Protein AF-A0A4W5LUG4-F1 (afdb_monomer_lite)

pLDDT: mean 84.2, std 8.23, range [51.06, 95.25]

InterPro domains:
  IPR032098 Acyltransferase, C-terminal domain [PF16076] (2-65)

Organism: NCBI:txid62062

Foldseek 3Di:
DDDDDDDDDDPVPQDPDPVVNVVVVVVVVVVVVVQVVVCVVPVDGPDDDDDDDDDCVVVVVVVVVVCVVCVVVVVLVVCCVVVVDVVSVVVVVVCVVVVD

Sequence (100 aa):
MADMKIRRFPVEEIPEDEKECANWLHKLYQEKDALQEHYHKEGTFPGTTITPPRRLWTLLNFLFWATLLLSPLINFACGVVVSGSPLLILGFSLFLIIGE

Structure (mmCIF, N/CA/C/O backbone):
data_AF-A0A4W5LUG4-F1
#
_entry.id   AF-A0A4W5LUG4-F1
#
loop_
_atom_site.group_PDB
_atom_site.id
_atom_site.type_symbol
_atom_site.label_atom_id
_atom_site.label_alt_id
_atom_site.label_comp_id
_atom_site.label_asym_id
_atom_site.label_entity_id
_atom_site.label_seq_id
_atom_site.pdbx_PDB_ins_code
_atom_site.Cartn_x
_atom_site.Cartn_y
_atom_site.Cartn_z
_atom_site.occupancy
_atom_site.B_iso_or_equiv
_atom_site.auth_seq_id
_atom_site.auth_comp_id
_atom_site.auth_asym_id
_atom_site.auth_atom_id
_atom_site.pdbx_PDB_model_num
ATOM 1 N N . MET A 1 1 ? 4.796 -8.876 1.892 1.00 54.28 1 MET A N 1
ATOM 2 C CA . MET A 1 1 ? 3.405 -9.337 2.082 1.00 54.28 1 MET A CA 1
ATOM 3 C C . MET A 1 1 ? 2.710 -8.225 2.848 1.00 54.28 1 MET A C 1
ATOM 5 O O . MET A 1 1 ? 3.318 -7.737 3.789 1.00 54.28 1 MET A O 1
ATOM 9 N N . ALA A 1 2 ? 1.566 -7.725 2.386 1.00 68.56 2 ALA A N 1
ATOM 10 C CA . ALA A 1 2 ? 0.804 -6.725 3.131 1.00 68.56 2 ALA A CA 1
ATOM 11 C C . ALA A 1 2 ? -0.422 -7.432 3.701 1.00 68.56 2 ALA A C 1
ATOM 13 O O . ALA A 1 2 ? -1.308 -7.821 2.940 1.00 68.56 2 ALA A O 1
ATOM 14 N N . ASP A 1 3 ? -0.430 -7.641 5.012 1.00 76.56 3 ASP A N 1
ATOM 15 C CA . ASP A 1 3 ? -1.522 -8.295 5.721 1.00 76.56 3 ASP A CA 1
ATOM 16 C C . ASP A 1 3 ? -2.429 -7.227 6.337 1.00 76.56 3 ASP A C 1
ATOM 18 O O . ASP A 1 3 ? -1.960 -6.231 6.887 1.00 76.56 3 ASP A O 1
ATOM 22 N N . MET A 1 4 ? -3.744 -7.397 6.197 1.00 80.38 4 MET A N 1
ATOM 23 C CA . MET A 1 4 ? -4.731 -6.411 6.637 1.00 80.38 4 MET A CA 1
ATOM 24 C C . MET A 1 4 ? -5.871 -7.104 7.378 1.00 80.38 4 MET A C 1
ATOM 26 O O . MET A 1 4 ? -6.551 -7.968 6.823 1.00 80.38 4 MET A O 1
ATOM 30 N N . LYS A 1 5 ? -6.121 -6.689 8.623 1.00 82.50 5 LYS A N 1
ATOM 31 C CA . LYS A 1 5 ? -7.293 -7.114 9.393 1.00 82.50 5 LYS A CA 1
ATOM 32 C C . LYS A 1 5 ? -8.461 -6.170 9.104 1.00 82.50 5 LYS A C 1
ATOM 34 O O . LYS A 1 5 ? -8.413 -4.995 9.455 1.00 82.50 5 LYS A O 1
ATOM 39 N N . ILE A 1 6 ? -9.524 -6.690 8.493 1.00 82.94 6 ILE A N 1
ATOM 40 C CA . ILE A 1 6 ? -10.744 -5.928 8.190 1.00 82.94 6 ILE A CA 1
ATOM 41 C C . ILE A 1 6 ? -11.879 -6.420 9.097 1.00 82.94 6 ILE A C 1
ATOM 43 O O . ILE A 1 6 ? -12.176 -7.614 9.128 1.00 82.94 6 ILE A O 1
ATOM 47 N N . ARG A 1 7 ? -12.528 -5.496 9.817 1.00 86.75 7 ARG A N 1
ATOM 48 C CA . ARG A 1 7 ? -13.745 -5.723 10.619 1.00 86.75 7 ARG A CA 1
ATOM 49 C C . ARG A 1 7 ? -14.799 -4.702 10.194 1.00 86.75 7 ARG A C 1
ATOM 51 O O . ARG A 1 7 ? -14.476 -3.530 10.027 1.00 86.75 7 ARG A O 1
ATOM 58 N N . ARG A 1 8 ? -16.038 -5.154 9.985 1.00 88.12 8 ARG A N 1
ATOM 59 C CA . ARG A 1 8 ? -17.186 -4.284 9.691 1.00 88.12 8 ARG A CA 1
ATOM 60 C C . ARG A 1 8 ? -17.942 -4.009 10.986 1.00 88.12 8 ARG A C 1
ATOM 62 O O . ARG A 1 8 ? -18.080 -4.925 11.793 1.00 88.12 8 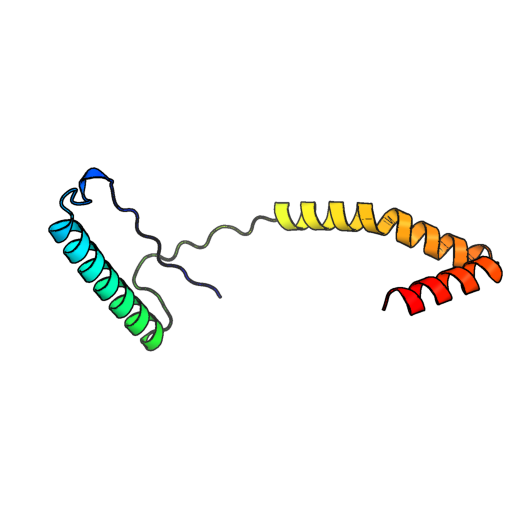ARG A O 1
ATOM 69 N N . PHE A 1 9 ? -18.422 -2.782 11.142 1.00 89.94 9 PHE A N 1
ATOM 70 C CA . PHE A 1 9 ? -19.298 -2.375 12.236 1.00 89.94 9 PHE A CA 1
ATOM 71 C C . PHE A 1 9 ? -20.639 -1.945 11.629 1.00 89.94 9 PHE A C 1
ATOM 73 O O . PHE A 1 9 ? -20.618 -1.162 10.673 1.00 89.94 9 PHE A O 1
ATOM 80 N N . PRO A 1 10 ? -21.773 -2.493 12.094 1.00 89.94 10 PRO A N 1
ATOM 81 C CA . PRO A 1 10 ? -23.088 -2.003 11.705 1.00 89.94 10 PRO A CA 1
ATOM 82 C C . PRO A 1 10 ? -23.287 -0.581 12.246 1.00 89.94 10 PRO A C 1
ATOM 84 O O . PRO A 1 10 ? -22.693 -0.201 13.256 1.00 89.94 10 PRO A O 1
ATOM 87 N N . VAL A 1 11 ? -24.088 0.222 11.549 1.00 85.69 11 VAL A N 1
ATOM 88 C CA . VAL A 1 11 ? -24.270 1.643 11.896 1.00 85.69 11 VAL A CA 1
ATOM 89 C C . VAL A 1 11 ? -25.039 1.777 13.210 1.00 85.69 11 VAL A C 1
ATOM 91 O O . VAL A 1 11 ? -24.787 2.692 13.981 1.00 85.69 11 VAL A O 1
ATOM 94 N N . GLU A 1 12 ? -25.898 0.807 13.502 1.00 86.62 12 GLU A N 1
ATOM 95 C CA . GLU A 1 12 ? -26.704 0.719 14.716 1.00 86.62 12 GLU A CA 1
ATOM 96 C C . GLU A 1 12 ? -25.859 0.529 15.990 1.00 86.62 12 GLU A C 1
ATOM 98 O O . GLU A 1 12 ? -26.324 0.834 17.084 1.00 86.62 12 GLU A O 1
ATOM 103 N N . GLU A 1 13 ? -24.622 0.030 15.873 1.00 84.75 13 GLU A N 1
ATOM 104 C CA . GLU A 1 13 ? -23.690 -0.125 17.003 1.00 84.75 13 GLU A CA 1
ATOM 105 C C . GLU A 1 13 ? -22.881 1.149 17.297 1.00 84.75 13 GLU A C 1
ATOM 107 O O . GLU A 1 13 ? -22.143 1.190 18.285 1.00 84.75 13 GLU A O 1
ATOM 112 N N . ILE A 1 14 ? -22.977 2.173 16.442 1.00 88.06 14 ILE A N 1
ATOM 113 C CA . ILE A 1 14 ? -22.211 3.412 16.575 1.00 88.06 14 ILE A CA 1
ATOM 114 C C . ILE A 1 14 ? -23.028 4.396 17.425 1.00 88.06 14 ILE A C 1
ATOM 116 O O . ILE A 1 14 ? -24.110 4.800 17.002 1.00 88.06 14 ILE A O 1
ATOM 120 N N . PRO A 1 15 ? -22.537 4.803 18.610 1.00 89.75 15 PRO A N 1
ATOM 121 C CA . PRO A 1 15 ? -23.262 5.746 19.451 1.00 89.75 15 PRO A CA 1
ATOM 122 C C . PRO A 1 15 ? -23.380 7.123 18.782 1.00 89.75 15 PRO A C 1
ATOM 124 O O . PRO A 1 15 ? -22.406 7.642 18.234 1.00 89.75 15 PRO A O 1
ATOM 127 N N . GLU A 1 16 ? -24.576 7.714 18.851 1.00 86.88 16 GLU A N 1
ATOM 128 C CA . GLU A 1 16 ? -24.883 9.032 18.272 1.00 86.88 16 GLU A CA 1
ATOM 129 C C . GLU A 1 16 ? -24.448 10.197 19.178 1.00 86.88 16 GLU A C 1
ATOM 131 O O . GLU A 1 16 ? -24.189 11.297 18.691 1.00 86.88 16 GLU A O 1
ATOM 136 N N . ASP A 1 17 ? -24.342 9.965 20.492 1.00 91.56 17 ASP A N 1
ATOM 137 C CA . ASP A 1 17 ? -23.860 10.965 21.448 1.00 91.56 17 ASP A CA 1
ATOM 138 C C . ASP A 1 17 ? -22.350 11.211 21.291 1.00 91.56 17 ASP A C 1
ATOM 140 O O . ASP A 1 17 ? -21.553 10.278 21.177 1.00 91.56 17 ASP A O 1
ATOM 144 N N . GLU A 1 18 ? -21.936 12.479 21.330 1.00 87.94 18 GLU A N 1
ATOM 145 C CA . GLU A 1 18 ? -20.549 12.891 21.085 1.00 87.94 18 GLU A CA 1
ATOM 146 C C . GLU A 1 18 ? -19.557 12.285 22.095 1.00 87.94 18 GLU A C 1
ATOM 148 O O . GLU A 1 18 ? -18.466 11.841 21.718 1.00 87.94 18 GLU A O 1
ATOM 153 N N . LYS A 1 19 ? -19.925 12.219 23.381 1.00 90.69 19 LYS A N 1
ATOM 154 C CA . LYS A 1 19 ? -19.037 11.691 24.429 1.00 90.69 19 LYS A CA 1
ATOM 155 C C . LYS A 1 19 ? -18.957 10.175 24.362 1.00 90.69 19 LYS A C 1
ATOM 157 O O . LYS A 1 19 ? -17.878 9.604 24.539 1.00 90.69 19 LYS A O 1
ATOM 162 N N . GLU A 1 20 ? -20.081 9.516 24.110 1.00 89.19 20 GLU A N 1
ATOM 163 C CA . GLU A 1 20 ? -20.116 8.063 23.945 1.00 89.19 20 GLU A CA 1
ATOM 164 C C . GLU A 1 20 ? -19.371 7.623 22.678 1.00 89.19 20 GLU A C 1
ATOM 166 O O . GLU A 1 20 ? -18.607 6.656 22.731 1.00 89.19 20 GLU A O 1
ATOM 171 N N . CYS A 1 21 ? -19.481 8.384 21.586 1.00 90.88 21 CYS A N 1
ATOM 172 C CA . CYS A 1 21 ? -18.725 8.182 20.351 1.00 90.88 21 CYS A CA 1
ATOM 173 C C . CYS A 1 21 ? -17.216 8.340 20.561 1.00 90.88 21 CYS A C 1
ATOM 175 O O . CYS A 1 21 ? -16.442 7.465 20.160 1.00 90.88 21 CYS A O 1
ATOM 177 N N . ALA A 1 22 ? -16.778 9.384 21.271 1.00 90.56 22 ALA A N 1
ATOM 178 C CA . ALA A 1 22 ? -15.366 9.563 21.606 1.00 90.56 22 ALA A CA 1
ATOM 179 C C . ALA A 1 22 ? -14.814 8.381 22.426 1.00 90.56 22 ALA A C 1
ATOM 181 O O . ALA A 1 22 ? -13.737 7.857 22.126 1.00 90.56 22 ALA A O 1
ATOM 182 N N . ASN A 1 23 ? -15.573 7.909 23.419 1.00 93.38 23 ASN A N 1
ATOM 183 C CA . ASN A 1 23 ? -15.193 6.752 24.231 1.00 93.38 23 ASN A CA 1
ATOM 184 C C . ASN A 1 23 ? -15.162 5.451 23.416 1.00 93.38 23 ASN A C 1
ATOM 186 O O . ASN A 1 23 ? -14.258 4.631 23.596 1.00 93.38 23 ASN A O 1
ATOM 190 N N . TRP A 1 24 ? -16.129 5.258 22.518 1.00 93.31 24 TRP A N 1
ATOM 191 C CA . TRP A 1 24 ? -16.188 4.106 21.621 1.00 93.31 24 TRP A CA 1
ATOM 192 C C . TRP A 1 24 ? -14.989 4.079 20.666 1.00 93.31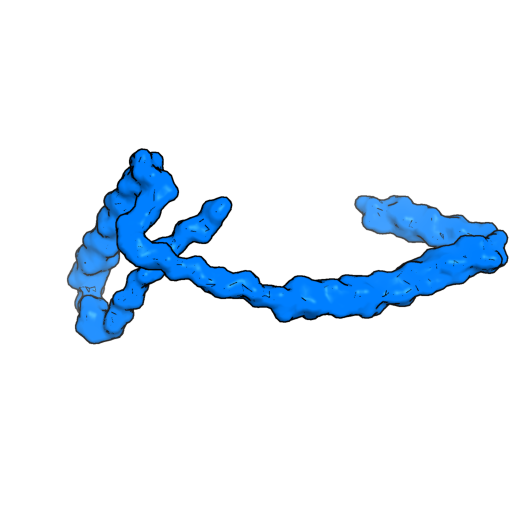 24 TRP A C 1
ATOM 194 O O . TRP A 1 24 ? -14.303 3.060 20.566 1.00 93.31 24 TRP A O 1
ATOM 204 N N . LEU A 1 25 ? -14.660 5.220 20.051 1.00 91.81 25 LEU A N 1
ATOM 205 C CA . LEU A 1 25 ? -13.477 5.371 19.205 1.00 91.81 25 LEU A CA 1
ATOM 206 C C . LEU A 1 25 ? -12.191 5.097 19.985 1.00 91.81 25 LEU A C 1
ATOM 208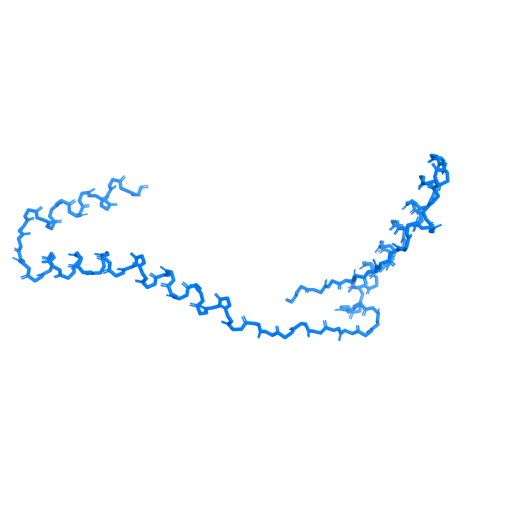 O O . LEU A 1 25 ? -11.320 4.388 19.488 1.00 91.81 25 LEU A O 1
ATOM 212 N N . HIS A 1 26 ? -12.069 5.616 21.209 1.00 94.12 26 HIS A N 1
ATOM 213 C CA . HIS A 1 26 ? -10.876 5.403 22.024 1.00 94.12 26 HIS A CA 1
ATOM 214 C C . HIS A 1 26 ? -10.655 3.918 22.338 1.00 94.12 26 HIS A C 1
ATOM 216 O O . HIS A 1 26 ? -9.547 3.413 22.164 1.00 94.12 26 HIS A O 1
ATOM 222 N N . LYS A 1 27 ? -11.719 3.192 22.705 1.00 93.88 27 LYS A N 1
ATOM 223 C CA . LYS A 1 27 ? -11.662 1.732 22.878 1.00 93.88 27 LYS A CA 1
ATOM 224 C C . LYS A 1 27 ? -11.267 1.023 21.582 1.00 93.88 27 LYS A C 1
ATOM 226 O O . LYS A 1 27 ? -10.408 0.146 21.605 1.00 93.88 27 LYS A O 1
ATOM 231 N N . LEU A 1 28 ? -11.829 1.436 20.445 1.00 93.12 28 LEU A N 1
ATOM 232 C CA . LEU A 1 28 ? -11.490 0.861 19.143 1.00 93.12 28 LEU A CA 1
ATOM 233 C C . LEU A 1 28 ? -10.013 1.077 18.773 1.00 93.12 28 LEU A C 1
ATOM 235 O O . LEU A 1 28 ? -9.391 0.188 18.191 1.00 93.12 28 LEU A O 1
ATOM 239 N N . TYR A 1 29 ? -9.438 2.236 19.100 1.00 92.06 29 TYR A N 1
ATOM 240 C CA . TYR A 1 29 ? -8.009 2.490 18.901 1.00 92.06 29 TYR A CA 1
ATOM 241 C C . TYR A 1 29 ? -7.144 1.594 19.791 1.00 92.06 29 TYR A C 1
ATOM 243 O O . TYR A 1 29 ? -6.209 0.982 19.285 1.00 92.06 29 TYR A O 1
ATOM 251 N N . GLN A 1 30 ? -7.507 1.426 21.065 1.00 94.19 30 GLN A N 1
ATOM 252 C CA . GLN A 1 30 ? -6.801 0.513 21.973 1.00 94.19 30 GLN A CA 1
ATOM 253 C C . GLN A 1 30 ? -6.818 -0.938 21.463 1.00 94.19 30 GLN A C 1
ATOM 255 O O . GLN A 1 30 ? -5.789 -1.613 21.485 1.00 94.19 30 GLN A O 1
ATOM 260 N N . GLU A 1 31 ? -7.959 -1.414 20.951 1.00 92.12 31 GLU A N 1
ATOM 261 C CA . GLU A 1 31 ? -8.053 -2.742 20.329 1.00 92.12 31 GLU A CA 1
ATOM 262 C C . GLU A 1 31 ? -7.120 -2.876 19.113 1.00 92.12 31 GLU A C 1
ATOM 264 O O . GLU A 1 31 ? -6.471 -3.909 18.937 1.00 92.12 31 GLU A O 1
ATOM 269 N N . LYS A 1 32 ? -7.029 -1.839 18.269 1.00 90.56 32 LYS A N 1
ATOM 270 C CA . LYS A 1 32 ? -6.136 -1.830 17.099 1.00 90.56 32 LYS A CA 1
ATOM 271 C C . LYS A 1 32 ? -4.663 -1.853 17.498 1.00 90.56 32 LYS A C 1
ATOM 273 O O . LYS A 1 32 ? -3.907 -2.621 16.905 1.00 90.56 32 LYS A O 1
ATOM 278 N N . ASP A 1 33 ? -4.275 -1.073 18.501 1.00 92.62 33 ASP A N 1
ATOM 279 C CA . ASP A 1 33 ? -2.897 -1.045 18.997 1.00 92.62 33 ASP A CA 1
ATOM 280 C C . ASP A 1 33 ? -2.490 -2.407 19.573 1.00 92.62 33 ASP A C 1
ATOM 282 O O . ASP A 1 33 ? -1.422 -2.924 19.239 1.00 92.62 33 ASP A O 1
ATOM 286 N N . ALA A 1 34 ? -3.374 -3.052 20.341 1.00 90.88 34 ALA A N 1
ATOM 287 C CA . ALA A 1 34 ? -3.137 -4.399 20.859 1.00 90.88 34 ALA A CA 1
ATOM 288 C C . ALA A 1 34 ? -2.967 -5.438 19.731 1.00 90.88 34 ALA A C 1
ATOM 290 O O . ALA A 1 34 ? -2.093 -6.306 19.799 1.00 90.88 34 ALA A O 1
ATOM 291 N N . LEU A 1 35 ? -3.768 -5.340 18.662 1.00 89.19 35 LEU A N 1
ATOM 292 C CA . LEU A 1 35 ? -3.626 -6.198 17.481 1.00 89.19 35 LEU A CA 1
ATOM 293 C C . LEU A 1 35 ? -2.306 -5.956 16.743 1.00 89.19 35 LEU A C 1
ATOM 295 O O . LEU A 1 35 ? -1.696 -6.908 16.256 1.00 89.19 35 LEU A O 1
ATOM 299 N N . GLN A 1 36 ? -1.864 -4.703 16.656 1.00 86.81 36 GLN A N 1
ATOM 300 C CA . GLN A 1 36 ? -0.593 -4.353 16.034 1.00 86.81 36 GLN A CA 1
ATOM 301 C C . GLN A 1 36 ? 0.592 -4.872 16.858 1.00 86.81 36 GLN A C 1
ATOM 303 O O . GLN A 1 36 ? 1.528 -5.437 16.292 1.00 86.81 36 GLN A O 1
ATOM 308 N N . GLU A 1 37 ? 0.532 -4.764 18.187 1.00 90.19 37 GLU A N 1
ATOM 309 C CA . GLU A 1 37 ? 1.545 -5.334 19.078 1.00 90.19 37 GLU A CA 1
ATOM 310 C C . GLU A 1 37 ? 1.610 -6.865 18.952 1.00 90.19 37 GLU A C 1
ATOM 312 O O . GLU A 1 37 ? 2.698 -7.436 18.857 1.00 90.19 37 GLU A O 1
ATOM 317 N N . HIS A 1 38 ? 0.457 -7.535 18.881 1.00 88.00 38 HIS A N 1
ATOM 318 C CA . HIS A 1 38 ? 0.394 -8.974 18.626 1.00 88.00 38 HIS A CA 1
ATOM 319 C C . HIS A 1 38 ? 1.015 -9.341 17.272 1.00 88.00 38 HIS A C 1
ATOM 321 O O . HIS A 1 38 ? 1.813 -10.274 17.185 1.00 88.00 38 HIS A O 1
ATOM 327 N N . TYR A 1 39 ? 0.691 -8.590 16.215 1.00 86.81 39 TYR A N 1
ATOM 328 C CA . TYR A 1 39 ? 1.263 -8.799 14.885 1.00 86.81 39 TYR A CA 1
ATOM 329 C C . TYR A 1 39 ? 2.786 -8.621 14.883 1.00 86.81 39 TYR A C 1
ATOM 331 O O . TYR A 1 39 ? 3.491 -9.399 14.248 1.00 86.81 39 TYR A O 1
ATOM 339 N N . HIS A 1 40 ? 3.318 -7.650 15.631 1.00 85.81 40 HIS A N 1
ATOM 340 C CA . HIS A 1 40 ? 4.765 -7.473 15.775 1.00 85.81 40 HIS A CA 1
ATOM 341 C C . HIS A 1 40 ? 5.443 -8.649 16.493 1.00 85.81 40 HIS A C 1
ATOM 343 O O . HIS A 1 40 ? 6.587 -8.967 16.171 1.00 85.81 40 HIS A O 1
ATOM 349 N N . LYS A 1 41 ? 4.763 -9.290 17.452 1.00 87.81 41 LYS A N 1
ATOM 350 C CA . LYS A 1 41 ? 5.309 -10.426 18.211 1.00 87.81 41 LYS A CA 1
ATOM 351 C C . LYS A 1 41 ? 5.246 -11.742 17.436 1.00 87.81 41 LYS A C 1
ATOM 353 O O . LYS A 1 41 ? 6.236 -12.464 17.398 1.00 87.81 41 LYS A O 1
ATOM 358 N N . GLU A 1 42 ? 4.104 -12.058 16.829 1.00 84.69 42 GLU A N 1
ATOM 359 C CA . GLU A 1 42 ? 3.871 -13.360 16.182 1.00 84.69 42 GLU A CA 1
ATOM 360 C C . GLU A 1 42 ? 4.032 -13.338 14.655 1.00 84.69 42 GLU A C 1
ATOM 362 O O . GLU A 1 42 ? 4.068 -14.388 14.014 1.00 84.69 42 GLU A O 1
ATOM 367 N N . GLY A 1 43 ? 4.105 -12.153 14.044 1.00 80.81 43 GLY A N 1
ATOM 368 C CA . GLY A 1 43 ? 4.211 -11.984 12.593 1.00 80.81 43 GLY A CA 1
ATOM 369 C C . GLY A 1 43 ? 2.927 -12.298 11.817 1.00 80.81 43 GLY A C 1
ATOM 370 O O . GLY A 1 43 ? 2.946 -12.276 10.589 1.00 80.81 43 GLY A O 1
ATOM 371 N N . THR A 1 44 ? 1.816 -12.600 12.499 1.00 77.56 44 THR A N 1
ATOM 372 C CA . THR A 1 44 ? 0.515 -12.884 11.874 1.00 77.56 44 THR A CA 1
ATOM 373 C C . THR A 1 44 ? -0.637 -12.272 12.668 1.00 77.56 44 THR A C 1
ATOM 375 O O . THR A 1 44 ? -0.566 -12.100 13.886 1.00 77.56 44 THR A O 1
ATOM 378 N N . PHE A 1 45 ? -1.710 -11.888 11.966 1.00 80.94 45 PHE A N 1
ATOM 379 C CA . PHE A 1 45 ? -2.927 -11.416 12.623 1.00 80.94 45 PHE A CA 1
ATOM 380 C C . PHE A 1 45 ? -3.749 -12.615 13.108 1.00 80.94 45 PHE A C 1
ATOM 382 O O . PHE A 1 45 ? -3.944 -13.559 12.341 1.00 80.94 45 PHE A O 1
ATOM 389 N N . PRO A 1 46 ? -4.317 -12.567 14.324 1.00 75.12 46 PRO A N 1
ATOM 390 C CA . PRO A 1 46 ? -5.149 -13.653 14.820 1.00 75.12 46 PRO A CA 1
ATOM 391 C C . PRO A 1 46 ? -6.432 -13.784 13.978 1.00 75.12 46 PRO A C 1
ATOM 393 O O . PRO A 1 46 ? -7.194 -12.820 13.814 1.00 75.12 46 PRO A O 1
ATOM 396 N N . GLY A 1 47 ? -6.687 -14.983 13.443 1.00 77.56 47 GLY A N 1
ATOM 397 C CA . GLY A 1 47 ? -7.934 -15.354 12.761 1.00 77.56 47 GLY A CA 1
ATOM 398 C C . GLY A 1 47 ? -7.754 -16.039 11.402 1.00 77.56 47 GLY A C 1
ATOM 399 O O . GLY A 1 47 ? -6.663 -16.434 11.012 1.00 77.56 47 GLY A O 1
ATOM 400 N N . THR A 1 48 ? -8.861 -16.195 10.673 1.00 73.69 48 THR A N 1
ATOM 401 C CA . THR A 1 48 ? -8.875 -16.801 9.336 1.00 73.69 48 THR A CA 1
ATOM 402 C C . THR A 1 48 ? -8.323 -15.835 8.290 1.00 73.69 48 THR A C 1
ATOM 404 O O . THR A 1 48 ? -8.950 -14.814 7.991 1.00 73.69 48 THR A O 1
ATOM 407 N N . THR A 1 49 ? -7.178 -16.167 7.702 1.00 73.44 49 THR A N 1
ATOM 408 C CA . THR A 1 49 ? -6.588 -15.405 6.597 1.00 73.44 49 THR A CA 1
ATOM 409 C C . THR A 1 49 ? -7.311 -15.727 5.294 1.00 73.44 49 THR A C 1
ATOM 411 O O . THR A 1 49 ? -7.272 -16.860 4.818 1.00 73.44 49 THR A O 1
ATOM 414 N N . ILE A 1 50 ? -7.961 -14.729 4.695 1.00 76.62 50 ILE A N 1
ATOM 415 C CA . ILE A 1 50 ? -8.535 -14.842 3.352 1.00 76.62 50 ILE A CA 1
ATOM 416 C C . ILE A 1 50 ? -7.558 -14.189 2.382 1.00 76.62 50 ILE A C 1
ATOM 418 O O . ILE A 1 50 ? -7.362 -12.975 2.410 1.00 76.62 50 ILE A O 1
ATOM 422 N N . THR A 1 51 ? -6.946 -14.987 1.513 1.00 74.19 51 THR A N 1
ATOM 423 C CA . THR A 1 51 ? -6.094 -14.476 0.440 1.00 74.19 51 THR A CA 1
ATOM 424 C C . THR A 1 51 ? -6.957 -14.197 -0.794 1.00 74.19 51 THR A C 1
ATOM 426 O O . THR A 1 51 ? -7.574 -15.118 -1.335 1.00 74.19 51 THR A O 1
ATOM 429 N N . PRO A 1 52 ? -7.062 -12.936 -1.258 1.00 75.25 52 PRO A N 1
ATOM 430 C CA . PRO A 1 52 ? -7.817 -12.650 -2.468 1.00 75.25 52 PRO A CA 1
ATOM 431 C C . PRO A 1 52 ? -7.138 -13.329 -3.670 1.00 75.25 52 PRO A C 1
ATOM 433 O O . PRO A 1 52 ? -5.904 -13.326 -3.765 1.00 75.25 52 PRO A O 1
ATOM 436 N N . PRO A 1 53 ? -7.908 -13.902 -4.612 1.00 77.56 53 PRO A N 1
ATOM 437 C CA . PRO A 1 53 ? -7.335 -14.546 -5.783 1.00 77.56 53 PRO A CA 1
ATOM 438 C C . PRO A 1 53 ? -6.590 -13.519 -6.642 1.00 77.56 53 PRO A C 1
ATOM 440 O O . PRO A 1 53 ? -7.057 -12.397 -6.861 1.00 77.56 53 PRO A O 1
ATOM 443 N N . ARG A 1 54 ? -5.423 -13.907 -7.165 1.00 76.62 54 ARG A N 1
ATOM 444 C CA . ARG A 1 54 ? -4.655 -13.062 -8.087 1.00 76.62 54 ARG A CA 1
ATOM 445 C C . ARG A 1 54 ? -5.459 -12.836 -9.366 1.00 76.62 54 ARG A C 1
ATOM 447 O O . ARG A 1 54 ? -5.774 -13.778 -10.088 1.00 76.62 54 ARG A O 1
ATOM 454 N N . ARG A 1 55 ? -5.781 -11.576 -9.662 1.00 81.75 55 ARG A N 1
ATOM 455 C CA . ARG A 1 55 ? -6.587 -11.204 -10.829 1.00 81.75 55 ARG A CA 1
ATOM 456 C C . ARG A 1 55 ? -5.681 -10.885 -12.021 1.00 81.75 55 ARG A C 1
ATOM 458 O O . ARG A 1 55 ? -5.182 -9.775 -12.133 1.00 81.75 55 ARG A O 1
ATOM 465 N N . LEU A 1 56 ? -5.508 -11.841 -12.936 1.00 86.19 56 LEU A N 1
ATOM 466 C CA . LEU A 1 56 ? -4.667 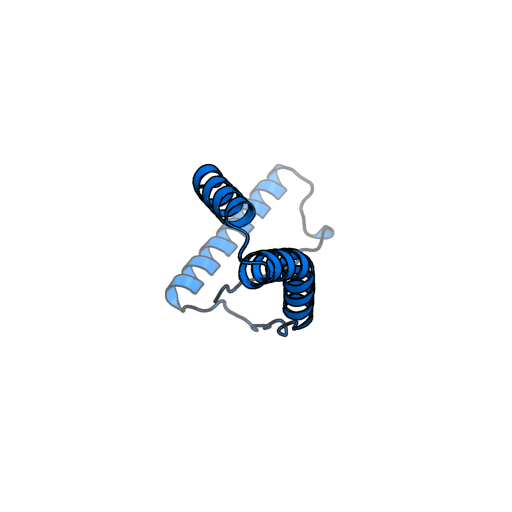-11.689 -14.142 1.00 86.19 56 LEU A CA 1
ATOM 467 C C . LEU A 1 56 ? -5.132 -10.565 -15.087 1.00 86.19 56 LEU A C 1
ATOM 469 O O . LEU A 1 56 ? -4.345 -10.047 -15.874 1.00 86.19 56 LEU A O 1
ATOM 473 N N . TRP A 1 57 ? -6.396 -10.150 -14.982 1.00 88.12 57 TRP A N 1
ATOM 474 C CA . TRP A 1 57 ? -6.978 -9.088 -15.803 1.00 88.12 57 TRP A CA 1
ATOM 475 C C . TRP A 1 57 ? -6.247 -7.746 -15.693 1.00 88.12 57 TRP A C 1
ATOM 477 O O . TRP A 1 57 ? -6.190 -7.012 -16.675 1.00 88.12 57 TRP A O 1
ATOM 487 N N . THR A 1 58 ? -5.662 -7.421 -14.536 1.00 86.88 58 THR A N 1
ATOM 488 C CA . THR A 1 58 ? -4.905 -6.170 -14.374 1.00 86.88 58 THR A CA 1
ATOM 489 C C . THR A 1 58 ? -3.602 -6.192 -15.166 1.00 86.88 58 THR A C 1
ATOM 491 O O . THR A 1 58 ? -3.270 -5.196 -15.802 1.00 86.88 58 THR A O 1
ATOM 494 N N . LEU A 1 59 ? -2.906 -7.334 -15.193 1.00 87.44 59 LEU A N 1
ATOM 495 C CA . LEU A 1 59 ? -1.695 -7.526 -15.992 1.00 87.44 59 LEU A CA 1
ATOM 496 C C . LEU A 1 59 ? -2.000 -7.455 -17.486 1.00 87.44 59 LEU A C 1
ATOM 498 O O . LEU A 1 59 ? -1.285 -6.782 -18.218 1.00 87.44 59 LEU A O 1
ATOM 502 N N . LEU A 1 60 ? -3.080 -8.102 -17.929 1.00 92.88 60 LEU A N 1
ATOM 503 C CA . LEU A 1 60 ? -3.499 -8.046 -19.330 1.00 92.88 60 LEU A CA 1
ATOM 504 C C . LEU A 1 60 ? -3.855 -6.620 -19.755 1.00 92.88 60 LEU A C 1
ATOM 506 O O . LEU A 1 60 ? -3.401 -6.170 -20.802 1.00 92.88 60 LEU A O 1
ATOM 510 N N . ASN A 1 61 ? -4.611 -5.892 -18.928 1.00 93.75 61 ASN A N 1
ATOM 511 C CA . ASN A 1 61 ? -4.937 -4.495 -19.197 1.00 93.75 61 ASN A CA 1
ATOM 512 C C . ASN A 1 61 ? -3.666 -3.634 -19.271 1.00 93.75 61 ASN A C 1
ATOM 514 O O . ASN A 1 61 ? -3.494 -2.869 -20.213 1.00 93.75 61 ASN A O 1
ATOM 518 N N . PHE A 1 62 ? -2.744 -3.796 -18.318 1.00 93.31 62 PHE A N 1
ATOM 519 C CA . PHE A 1 62 ? -1.469 -3.082 -18.326 1.00 93.31 62 PHE A CA 1
ATOM 520 C C . PHE A 1 62 ? -0.650 -3.371 -19.590 1.00 93.31 62 PHE A C 1
ATOM 522 O O . PHE A 1 62 ? -0.214 -2.437 -20.255 1.00 93.31 62 PHE A O 1
ATOM 529 N N . LEU A 1 63 ? -0.483 -4.646 -19.954 1.00 94.94 63 LEU A N 1
AT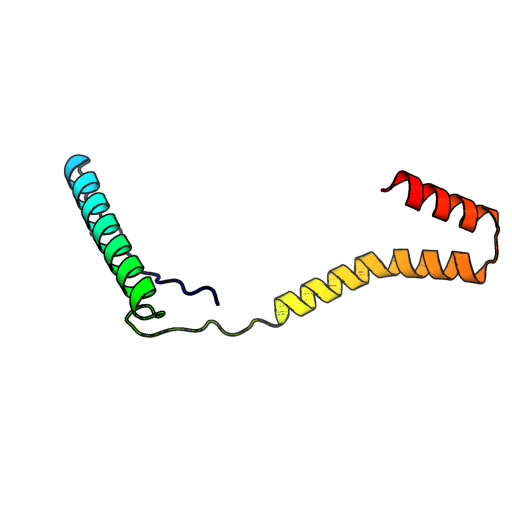OM 530 C CA . LEU A 1 63 ? 0.258 -5.043 -21.152 1.00 94.94 63 LEU A CA 1
ATOM 531 C C . LEU A 1 63 ? -0.391 -4.510 -22.430 1.00 94.94 63 LEU A C 1
ATOM 533 O O . LEU A 1 63 ? 0.322 -4.078 -23.334 1.00 94.94 63 LEU A O 1
ATOM 537 N N . PHE A 1 64 ? -1.722 -4.502 -22.500 1.00 95.12 64 PHE A N 1
ATOM 538 C CA . PHE A 1 64 ? -2.450 -3.934 -23.629 1.00 95.12 64 PHE A CA 1
ATOM 539 C C . PHE A 1 64 ? -2.138 -2.444 -23.802 1.00 95.12 64 PHE A C 1
ATOM 541 O O . PHE A 1 64 ? -1.698 -2.032 -24.875 1.00 95.12 64 PHE A O 1
ATOM 548 N N . TRP A 1 65 ? -2.285 -1.650 -22.738 1.00 95.25 65 TRP A N 1
ATOM 549 C CA . TRP A 1 65 ? -2.003 -0.214 -22.791 1.00 95.25 65 TRP A CA 1
ATOM 550 C C . TRP A 1 65 ? -0.525 0.084 -23.032 1.00 95.25 65 TRP A C 1
ATOM 552 O O . TRP A 1 65 ? -0.207 0.959 -23.835 1.00 95.25 65 TRP A O 1
ATOM 562 N N . ALA A 1 66 ? 0.377 -0.674 -22.405 1.00 93.94 66 ALA A N 1
ATOM 563 C CA . ALA A 1 66 ? 1.811 -0.559 -22.640 1.00 93.94 66 ALA A CA 1
ATOM 564 C C . ALA A 1 66 ? 2.153 -0.828 -24.112 1.00 93.94 66 ALA A C 1
ATOM 566 O O . ALA A 1 66 ? 2.877 -0.049 -24.722 1.00 93.94 66 ALA A O 1
ATOM 567 N N . THR A 1 67 ? 1.587 -1.882 -24.707 1.00 93.94 67 THR A N 1
ATOM 568 C CA . THR A 1 67 ? 1.814 -2.222 -26.121 1.00 93.94 67 THR A CA 1
ATOM 569 C C . THR A 1 67 ? 1.236 -1.161 -27.051 1.00 93.94 67 THR A C 1
ATOM 571 O O . THR A 1 67 ? 1.899 -0.764 -28.006 1.00 93.94 67 THR A O 1
ATOM 574 N N . LEU A 1 68 ? 0.029 -0.664 -26.766 1.00 94.75 68 LEU A N 1
ATOM 575 C CA . LEU A 1 68 ? -0.627 0.372 -27.565 1.00 94.75 68 LEU A CA 1
ATOM 576 C C . LEU A 1 68 ? 0.181 1.677 -27.567 1.00 94.75 68 LEU A C 1
ATOM 578 O O . LEU A 1 68 ? 0.357 2.276 -28.625 1.00 94.75 68 LEU A O 1
ATOM 582 N N . LEU A 1 69 ? 0.711 2.086 -26.411 1.00 91.38 69 LEU A N 1
ATOM 583 C CA . LEU A 1 69 ? 1.543 3.287 -26.282 1.00 91.38 69 LEU A CA 1
ATOM 584 C C . LEU A 1 69 ? 2.944 3.105 -26.875 1.00 91.38 69 LEU A C 1
ATOM 586 O O . LEU A 1 69 ? 3.469 4.023 -27.503 1.00 91.38 69 LEU A O 1
ATOM 590 N N . LEU A 1 70 ? 3.553 1.930 -26.703 1.00 90.75 70 LEU A N 1
ATOM 591 C CA . LEU A 1 70 ? 4.892 1.651 -27.224 1.00 90.75 70 LEU A CA 1
ATOM 592 C C . LEU A 1 70 ? 4.901 1.391 -28.733 1.00 90.75 70 LEU A C 1
ATOM 594 O O . LEU A 1 70 ? 5.907 1.668 -29.375 1.00 90.75 70 LEU A O 1
ATOM 598 N N . SER A 1 71 ? 3.811 0.896 -29.322 1.00 91.75 71 SER A N 1
ATOM 599 C CA . SER A 1 71 ? 3.728 0.584 -30.755 1.00 91.75 71 SER A CA 1
ATOM 600 C C . SER A 1 71 ? 4.142 1.746 -31.680 1.00 91.75 71 SER A C 1
ATOM 602 O O . SER A 1 71 ? 5.040 1.531 -32.501 1.00 91.75 71 SER A O 1
ATOM 604 N N . PRO A 1 72 ? 3.595 2.976 -31.558 1.00 88.50 72 PRO A N 1
ATOM 605 C CA 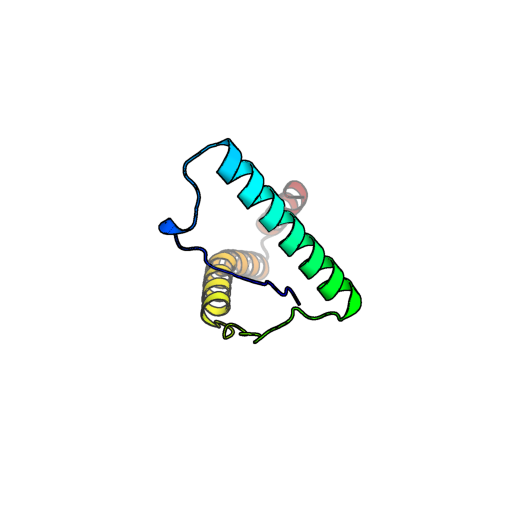. PRO A 1 72 ? 4.027 4.099 -32.392 1.00 88.50 72 PRO A CA 1
ATOM 606 C C . PRO A 1 72 ? 5.474 4.517 -32.106 1.00 88.50 72 PRO A C 1
ATOM 608 O O . PRO A 1 72 ? 6.193 4.890 -33.031 1.00 88.50 72 PRO A O 1
ATOM 611 N N . LEU A 1 73 ? 5.926 4.405 -30.854 1.00 85.31 73 LEU A N 1
ATOM 612 C CA . LEU A 1 73 ? 7.287 4.763 -30.454 1.00 85.31 73 LEU A CA 1
ATOM 613 C C . LEU A 1 73 ? 8.325 3.803 -31.060 1.00 85.31 73 LEU A C 1
ATOM 615 O O . LEU A 1 73 ? 9.345 4.239 -31.590 1.00 85.31 73 LEU A O 1
ATOM 619 N N . ILE A 1 74 ? 8.034 2.499 -31.042 1.00 86.31 74 ILE A N 1
ATOM 620 C CA . ILE A 1 74 ? 8.872 1.456 -31.646 1.00 86.31 74 ILE A CA 1
ATOM 621 C C . ILE A 1 74 ? 8.862 1.587 -33.170 1.00 86.31 74 ILE A C 1
ATOM 623 O O . ILE A 1 74 ? 9.919 1.504 -33.790 1.00 86.31 74 ILE A O 1
ATOM 627 N N . ASN A 1 75 ? 7.698 1.828 -33.784 1.00 86.62 75 ASN A N 1
ATOM 628 C CA . ASN A 1 75 ? 7.609 2.014 -35.233 1.00 86.62 75 ASN A CA 1
ATOM 629 C C . ASN A 1 75 ? 8.434 3.225 -35.696 1.00 86.62 75 ASN A C 1
ATOM 631 O O . ASN A 1 75 ? 9.203 3.113 -36.650 1.00 86.62 75 ASN A O 1
ATOM 635 N N . PHE A 1 76 ? 8.342 4.340 -34.968 1.00 83.88 76 PHE A N 1
ATOM 636 C CA . PHE A 1 76 ? 9.159 5.521 -35.212 1.00 83.88 76 PHE A CA 1
ATOM 637 C C . PHE A 1 76 ? 10.656 5.210 -35.073 1.00 83.88 76 PHE A C 1
ATOM 639 O O . PHE A 1 76 ? 11.420 5.481 -35.998 1.00 83.88 76 PHE A O 1
ATOM 646 N N . ALA A 1 77 ? 11.075 4.566 -33.979 1.00 82.12 77 ALA A N 1
ATOM 647 C CA . ALA A 1 77 ? 12.473 4.191 -33.768 1.00 82.12 77 ALA A CA 1
ATOM 648 C C . ALA A 1 77 ? 13.008 3.275 -34.886 1.00 82.12 77 ALA A C 1
ATOM 650 O O . ALA A 1 77 ? 14.068 3.541 -35.453 1.00 82.12 77 ALA A O 1
ATOM 651 N N . CYS A 1 78 ? 12.257 2.237 -35.269 1.00 82.44 78 CYS A N 1
ATOM 652 C CA . CYS A 1 78 ? 12.619 1.361 -36.383 1.00 82.44 78 CYS A CA 1
ATOM 653 C C . CYS A 1 78 ? 12.680 2.119 -37.718 1.00 82.44 78 CYS A C 1
ATOM 655 O O . CYS A 1 78 ? 13.610 1.904 -38.493 1.00 82.44 78 CYS A O 1
ATOM 657 N N . GLY A 1 79 ? 11.740 3.030 -37.981 1.00 81.00 79 GLY A N 1
ATOM 658 C CA . GLY A 1 79 ? 11.745 3.870 -39.180 1.00 81.00 79 GLY A CA 1
ATOM 659 C C . GLY A 1 79 ? 12.979 4.774 -39.268 1.00 81.00 79 GLY A C 1
ATOM 660 O O . GLY A 1 79 ? 13.583 4.898 -40.335 1.00 81.00 79 GLY A O 1
ATOM 661 N N . VAL A 1 80 ? 13.418 5.347 -38.145 1.00 81.12 80 VAL A N 1
ATOM 662 C CA . VAL A 1 80 ? 14.654 6.144 -38.078 1.00 81.12 80 VAL A CA 1
ATOM 663 C C . VAL A 1 80 ? 15.885 5.280 -38.372 1.00 81.12 80 VAL A C 1
ATOM 665 O O . VAL A 1 80 ? 16.728 5.685 -39.171 1.00 81.12 80 VAL A O 1
ATOM 668 N N . VAL A 1 81 ? 15.963 4.072 -37.805 1.00 76.81 81 VAL A N 1
ATOM 669 C CA . VAL A 1 81 ? 17.093 3.151 -38.027 1.00 76.81 81 VAL A CA 1
ATOM 670 C C . VAL A 1 81 ? 17.161 2.669 -39.480 1.00 76.81 81 VAL A C 1
ATOM 672 O O . VAL A 1 81 ? 18.238 2.666 -40.070 1.00 76.81 81 VAL A O 1
ATOM 675 N N . VAL A 1 82 ? 16.026 2.295 -40.081 1.00 78.81 82 VAL A N 1
ATOM 676 C CA . VAL A 1 82 ? 15.980 1.772 -41.461 1.00 78.81 82 VAL A CA 1
ATOM 677 C C . VAL A 1 82 ? 16.175 2.879 -42.500 1.00 78.81 82 VAL A C 1
ATOM 679 O O . VAL A 1 82 ? 16.792 2.639 -43.535 1.00 78.81 82 VAL A O 1
ATOM 682 N N . SER A 1 83 ? 15.681 4.095 -42.242 1.00 76.44 83 SER A N 1
ATOM 683 C CA . SER A 1 83 ? 15.827 5.215 -43.184 1.00 76.44 83 SER A CA 1
ATOM 684 C C . SER A 1 83 ? 17.262 5.735 -43.300 1.00 76.44 83 SER A C 1
ATOM 686 O O . SER A 1 83 ? 17.575 6.403 -44.284 1.00 76.44 83 SER A O 1
ATOM 688 N N . GLY A 1 84 ? 18.128 5.468 -42.310 1.00 68.38 84 GLY A N 1
ATOM 689 C CA . GLY A 1 84 ? 19.527 5.914 -42.309 1.00 68.38 84 GLY A CA 1
ATOM 690 C C . GLY A 1 84 ? 19.696 7.434 -42.414 1.00 68.38 84 GLY A C 1
ATOM 691 O O . GLY A 1 84 ? 20.784 7.917 -42.724 1.00 68.38 84 GLY A O 1
ATOM 692 N N . SER A 1 85 ? 18.621 8.200 -42.199 1.00 75.00 85 SER A N 1
ATOM 693 C CA . SER A 1 85 ? 18.606 9.640 -42.419 1.00 75.00 85 SER A CA 1
ATOM 694 C C . SER A 1 85 ? 19.301 10.339 -41.244 1.00 75.00 85 SER A C 1
ATOM 696 O O . SER A 1 85 ? 18.793 10.285 -40.116 1.00 75.00 85 SER A O 1
ATOM 698 N N . PRO A 1 86 ? 20.415 11.055 -41.480 1.00 72.81 86 PRO A N 1
ATOM 699 C CA . PRO A 1 86 ? 21.170 11.687 -40.407 1.00 72.81 86 PRO A CA 1
ATOM 700 C C . PRO A 1 86 ? 20.359 12.767 -39.683 1.00 72.81 86 PRO A C 1
ATOM 702 O O . PRO A 1 86 ? 20.537 12.933 -38.485 1.00 72.81 86 PRO A O 1
ATOM 705 N N . LEU A 1 87 ? 19.418 13.444 -40.358 1.00 74.94 87 LEU A N 1
ATOM 706 C CA . LEU A 1 87 ? 18.581 14.497 -39.764 1.00 74.94 87 LEU A CA 1
ATOM 707 C C . LEU A 1 87 ? 17.609 13.969 -38.699 1.00 74.94 87 LEU A C 1
ATOM 709 O O . LEU A 1 87 ? 17.472 14.576 -37.640 1.00 74.94 87 LEU A O 1
ATOM 713 N N . LEU A 1 88 ? 16.958 12.831 -38.958 1.00 77.06 88 LEU A N 1
ATOM 714 C CA . LEU A 1 88 ? 16.045 12.198 -37.996 1.00 77.06 88 LEU A CA 1
ATOM 715 C C . LEU A 1 88 ? 16.798 11.633 -36.787 1.00 77.06 88 LEU A C 1
ATOM 717 O O . LEU A 1 88 ? 16.318 11.745 -35.662 1.00 77.06 88 LEU A O 1
ATOM 721 N N . ILE A 1 89 ? 17.992 11.079 -37.013 1.00 77.56 89 ILE A N 1
ATOM 722 C CA . ILE A 1 89 ? 18.872 10.584 -35.947 1.00 77.56 89 ILE A CA 1
ATOM 723 C C . ILE A 1 89 ? 19.321 11.748 -35.051 1.00 77.56 89 ILE A C 1
ATOM 725 O O . ILE A 1 89 ? 19.204 11.656 -33.830 1.00 77.56 89 ILE A O 1
ATOM 729 N N . LEU A 1 90 ? 19.753 12.866 -35.649 1.00 79.69 90 LEU A N 1
ATOM 730 C CA . LEU A 1 90 ? 20.169 14.071 -34.922 1.00 79.69 90 LEU A CA 1
ATOM 731 C C . LEU A 1 90 ? 19.012 14.678 -34.116 1.00 79.69 90 LEU A C 1
ATOM 733 O O . LEU A 1 90 ? 19.177 14.998 -32.937 1.00 79.69 90 LEU A O 1
ATOM 737 N N . GLY A 1 91 ? 17.824 14.777 -34.720 1.00 79.56 91 GLY A N 1
ATOM 738 C CA . GLY A 1 91 ? 16.617 15.267 -34.051 1.00 79.56 91 GLY A CA 1
ATOM 739 C C . GLY A 1 91 ? 16.183 14.385 -32.877 1.00 79.56 91 GLY A C 1
ATOM 740 O O . GLY A 1 91 ? 15.880 14.903 -31.805 1.00 79.56 91 GLY A O 1
ATOM 741 N N . PHE A 1 92 ? 16.219 13.059 -33.041 1.00 76.75 92 PHE A N 1
ATOM 742 C CA . PHE A 1 92 ? 15.897 12.117 -31.967 1.00 76.75 92 PHE A CA 1
ATOM 743 C C . PHE A 1 92 ? 16.912 12.177 -30.817 1.00 76.75 92 PHE A C 1
ATOM 745 O O . PHE A 1 92 ? 16.512 12.198 -29.654 1.00 76.75 92 PHE A O 1
ATOM 752 N N . SER A 1 93 ? 18.213 12.283 -31.118 1.00 76.56 93 SER A N 1
ATOM 753 C CA . SER A 1 93 ? 19.240 12.453 -30.082 1.00 76.56 93 SER A CA 1
ATOM 754 C C . SER A 1 93 ? 19.088 13.761 -29.303 1.00 76.56 93 SER A C 1
ATOM 756 O O . SER A 1 93 ? 19.227 13.758 -28.086 1.00 76.56 93 SER A O 1
ATOM 758 N N . LEU A 1 94 ? 18.737 14.865 -29.973 1.00 81.00 94 LEU A N 1
ATOM 759 C CA . LEU A 1 94 ? 18.481 16.147 -29.311 1.00 81.00 94 LEU A CA 1
ATOM 760 C C . LEU A 1 94 ? 17.239 16.081 -28.419 1.00 81.00 94 LEU A C 1
ATOM 762 O O . LEU A 1 94 ? 17.269 16.580 -27.300 1.00 81.00 94 LEU A O 1
ATOM 766 N N . PHE A 1 95 ? 16.169 15.435 -28.885 1.00 81.25 95 PHE A N 1
ATOM 767 C CA . PHE A 1 95 ? 14.955 15.247 -28.094 1.00 81.25 95 PHE A CA 1
ATOM 768 C C . PHE A 1 95 ? 15.211 14.423 -26.822 1.00 81.25 95 PHE A C 1
ATOM 770 O O . PHE A 1 95 ? 14.717 14.787 -25.761 1.00 81.25 95 PHE A O 1
ATOM 777 N N . LEU A 1 96 ? 16.019 13.360 -26.907 1.00 76.88 96 LEU A N 1
ATOM 778 C CA . LEU A 1 96 ? 16.420 12.564 -25.741 1.00 76.88 96 LEU A CA 1
ATOM 779 C C . LEU A 1 96 ? 17.271 13.359 -24.741 1.00 76.88 96 LEU A C 1
ATOM 781 O O . LEU A 1 96 ? 17.089 13.192 -23.545 1.00 76.88 96 LEU A O 1
ATOM 785 N N . ILE A 1 97 ? 18.164 14.230 -25.221 1.00 83.06 97 ILE A N 1
ATOM 786 C CA . ILE A 1 97 ? 19.022 15.066 -24.364 1.00 83.06 97 ILE A CA 1
ATOM 787 C C . ILE A 1 97 ? 18.230 16.196 -23.685 1.00 83.06 97 ILE A C 1
ATOM 789 O O . ILE A 1 97 ? 18.566 16.593 -22.579 1.00 83.06 97 ILE A O 1
ATOM 793 N N . ILE A 1 98 ? 17.199 16.734 -24.343 1.00 83.06 98 ILE A N 1
ATOM 794 C CA . ILE A 1 98 ? 16.340 17.801 -23.795 1.00 83.06 98 ILE A CA 1
ATOM 795 C C . ILE A 1 98 ? 15.244 17.231 -22.874 1.00 83.06 98 ILE A C 1
ATOM 797 O O . ILE A 1 98 ? 14.672 17.962 -22.070 1.00 83.06 98 ILE A O 1
ATOM 801 N N . GLY A 1 99 ? 14.905 15.950 -23.044 1.00 71.00 99 GLY A N 1
ATOM 802 C CA . GLY A 1 99 ? 13.880 15.252 -22.269 1.00 71.00 99 GLY A CA 1
ATOM 803 C C . GLY A 1 99 ? 14.359 14.628 -20.952 1.00 71.00 99 GLY A C 1
ATOM 804 O O . GLY A 1 99 ? 13.500 14.198 -20.183 1.00 71.00 99 GLY A O 1
ATOM 805 N N . GLU A 1 100 ? 15.673 14.564 -20.703 1.00 51.06 100 GLU A N 1
ATOM 806 C CA . GLU A 1 100 ? 16.253 14.380 -19.356 1.00 51.06 100 GLU A CA 1
ATOM 807 C C . GLU A 1 100 ? 16.264 15.699 -18.573 1.00 51.06 100 GLU A C 1
ATOM 809 O O . GLU A 1 100 ? 15.964 15.651 -17.357 1.00 51.06 100 GLU A O 1
#

Radius of gyration: 27.82 Å; chains: 1; bounding box: 48×35×68 Å

Secondary structure (DSSP, 8-state):
----------GGGS--SHHHHHHHHHHHHHHHHHHHHHHHHHSS-SS---PPPP-THHHHHHHHHHHHHHHHHHHHHHHHHHH--HHHHHHHHHHHHHH-